Protein AF-A0A953S0Q5-F1 (afdb_monomer)

Foldseek 3Di:
DQDPVNVVVVLVPDDPVRNVVVVVVVVVVPPPPVVPQDPVNVVVVVVVVVCVVVVHPDDPPCVVCVVVVHHPVVVVVPPDD

Sequence (81 aa):
MTDKQHVVELLDRLGPDQLSAVAKLLEVIVHDDDDNLTDEDRRAVAASREYFRKGGAGVPFEQLVADLGLTMEQVRNNKSD

Solvent-accessible surface area (backbone atoms only — not comparable to full-atom values): 5057 Å² total; per-residue (Å²): 132,89,51,74,67,61,54,52,60,54,57,74,70,46,53,74,70,56,42,54,54,49,49,56,50,47,49,59,71,70,47,75,71,82,76,63,71,48,76,63,50,53,49,51,52,52,51,50,55,52,43,52,73,73,65,47,89,76,76,58,68,69,55,54,38,47,75,72,76,45,50,74,63,61,63,64,68,64,65,73,132

Mean predicted aligned error: 12.0 Å

Structure (mmCIF, N/CA/C/O backbone):
data_AF-A0A953S0Q5-F1
#
_entry.id   AF-A0A953S0Q5-F1
#
loop_
_atom_site.group_PDB
_atom_site.id
_atom_site.type_symbol
_atom_site.label_atom_id
_atom_site.label_alt_id
_atom_site.label_comp_id
_atom_site.label_asym_id
_atom_site.label_entity_id
_atom_site.label_seq_id
_atom_site.pdbx_PDB_ins_code
_atom_site.Cartn_x
_atom_site.Cartn_y
_atom_site.Cartn_z
_atom_site.occupancy
_atom_site.B_iso_or_equiv
_atom_site.auth_seq_id
_at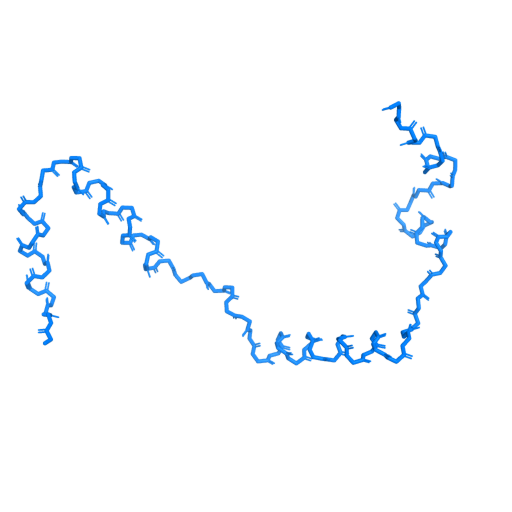om_site.auth_comp_id
_atom_site.auth_asym_id
_atom_site.auth_atom_id
_atom_site.pdbx_PDB_model_num
ATOM 1 N N . MET A 1 1 ? -8.686 -15.977 23.742 1.00 52.88 1 MET A N 1
ATOM 2 C CA . MET A 1 1 ? -9.441 -15.585 22.535 1.00 52.88 1 MET A CA 1
ATOM 3 C C . MET A 1 1 ? -10.450 -14.548 22.971 1.00 52.88 1 MET A C 1
ATOM 5 O O . MET A 1 1 ? -11.271 -14.865 23.818 1.00 52.88 1 MET A O 1
ATOM 9 N N . THR A 1 2 ? -10.329 -13.320 22.484 1.00 68.12 2 THR A N 1
ATOM 10 C CA . THR A 1 2 ? -11.365 -12.293 22.646 1.00 68.12 2 THR A CA 1
ATOM 11 C C . THR A 1 2 ? -12.525 -12.693 21.740 1.00 68.12 2 THR A C 1
ATOM 13 O O . THR A 1 2 ? -12.304 -12.895 20.546 1.00 68.12 2 THR A O 1
ATOM 16 N N . ASP A 1 3 ? -13.718 -12.899 22.291 1.00 90.38 3 ASP A N 1
ATOM 17 C CA . ASP A 1 3 ? -14.897 -13.228 21.491 1.00 90.38 3 ASP A CA 1
ATOM 18 C C . ASP A 1 3 ? -15.588 -11.955 20.972 1.00 90.38 3 ASP A C 1
ATOM 20 O O . ASP A 1 3 ? -15.313 -10.834 21.410 1.00 90.38 3 ASP A O 1
ATOM 24 N N . LYS A 1 4 ? -16.478 -12.120 19.988 1.00 90.62 4 LYS A N 1
ATOM 25 C CA . LYS A 1 4 ? -17.209 -10.998 19.382 1.00 90.62 4 LYS A CA 1
ATOM 26 C C . LYS A 1 4 ? -18.046 -10.239 20.416 1.00 90.62 4 LYS A C 1
ATOM 28 O O . LYS A 1 4 ? -18.194 -9.027 20.300 1.00 90.62 4 LYS A O 1
ATOM 33 N N . GLN A 1 5 ? -18.566 -10.947 21.416 1.00 92.06 5 GLN A N 1
ATOM 34 C CA . GLN A 1 5 ? -19.406 -10.375 22.459 1.00 92.06 5 GLN A CA 1
ATOM 35 C C . GLN A 1 5 ? -18.613 -9.366 23.299 1.00 92.06 5 GLN A C 1
ATOM 37 O O . GLN A 1 5 ? -19.049 -8.234 23.484 1.00 92.06 5 GLN A O 1
ATOM 42 N N . HIS A 1 6 ? -17.401 -9.737 23.704 1.00 91.31 6 HIS A N 1
ATOM 43 C CA . HIS A 1 6 ? -16.508 -8.891 24.479 1.00 91.31 6 HIS A CA 1
ATOM 44 C C . HIS A 1 6 ? -16.066 -7.638 23.708 1.00 91.31 6 HIS A C 1
ATOM 46 O O . HIS A 1 6 ? -15.961 -6.560 24.288 1.00 91.31 6 HIS A O 1
ATOM 52 N N . VAL A 1 7 ? -15.853 -7.741 22.391 1.00 91.19 7 VAL A N 1
ATOM 53 C CA . VAL A 1 7 ? -15.539 -6.572 21.548 1.00 91.19 7 VAL A CA 1
ATOM 54 C C . VAL A 1 7 ? -16.716 -5.598 21.4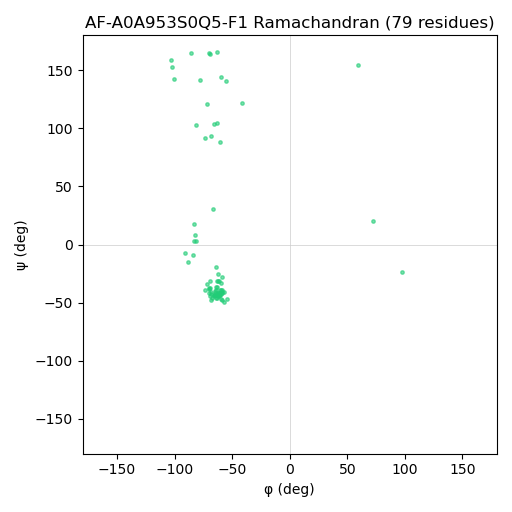91 1.00 91.19 7 VAL A C 1
ATOM 56 O O . VAL A 1 7 ? -16.507 -4.398 21.642 1.00 91.19 7 VAL A O 1
ATOM 59 N N . VAL A 1 8 ? -17.947 -6.094 21.327 1.00 93.38 8 VAL A N 1
ATOM 60 C CA . VAL A 1 8 ? -19.153 -5.245 21.323 1.00 93.38 8 VAL A CA 1
ATOM 61 C C . VAL A 1 8 ? -19.317 -4.519 22.662 1.00 93.38 8 VAL A C 1
ATOM 63 O O . VAL A 1 8 ? -19.516 -3.309 22.672 1.00 93.38 8 VAL A O 1
ATOM 66 N N . GLU A 1 9 ? -19.109 -5.209 23.787 1.00 94.31 9 GLU A N 1
ATOM 67 C CA . GLU A 1 9 ? -19.168 -4.587 25.119 1.00 94.31 9 GLU A CA 1
ATOM 68 C C . GLU A 1 9 ? -18.128 -3.477 25.330 1.00 94.31 9 GLU A C 1
ATOM 70 O O . GLU A 1 9 ? -18.365 -2.540 26.095 1.00 94.31 9 GLU A O 1
ATOM 75 N N . LEU A 1 10 ? -16.955 -3.584 24.699 1.00 93.75 10 LEU A N 1
ATOM 76 C CA . LEU A 1 10 ? -15.935 -2.538 24.752 1.00 93.75 10 LEU A CA 1
ATOM 77 C C . LEU A 1 10 ? -16.327 -1.332 23.897 1.00 93.75 10 LEU A C 1
ATOM 79 O O . LEU A 1 10 ? -16.108 -0.203 24.330 1.00 93.75 10 LEU A O 1
ATOM 83 N N . LEU A 1 11 ? -16.930 -1.563 22.728 1.00 94.12 11 LEU A N 1
ATOM 84 C CA . LEU A 1 11 ? -17.424 -0.497 21.853 1.00 94.12 11 LEU A CA 1
ATOM 85 C C . LEU A 1 11 ? -18.546 0.309 22.521 1.00 94.12 11 LEU A C 1
ATOM 87 O O . LEU A 1 11 ? -18.532 1.535 22.438 1.00 94.12 11 LEU A O 1
ATOM 91 N N . ASP A 1 12 ? -19.442 -0.352 23.260 1.00 94.50 12 ASP A N 1
ATOM 92 C CA . ASP A 1 12 ? -20.541 0.299 23.991 1.00 94.50 12 ASP A CA 1
ATOM 93 C C . ASP A 1 12 ? -20.065 1.238 25.115 1.00 94.50 12 ASP A C 1
ATOM 95 O O . ASP A 1 12 ? -20.813 2.100 25.578 1.00 94.50 12 ASP A O 1
ATOM 99 N N . ARG A 1 13 ? -18.816 1.088 25.577 1.00 95.56 13 ARG A N 1
ATOM 100 C CA . ARG A 1 13 ? -18.224 1.926 26.636 1.00 95.56 13 ARG A CA 1
ATOM 101 C C . ARG A 1 13 ? -17.499 3.159 26.098 1.00 95.56 13 ARG A C 1
ATOM 103 O O . ARG A 1 13 ? -17.046 3.978 26.898 1.00 95.56 13 ARG A O 1
ATOM 110 N N . LEU A 1 14 ? -17.344 3.283 24.780 1.00 95.69 14 LEU A N 1
ATOM 111 C CA . LEU A 1 14 ? -16.613 4.386 24.165 1.00 95.69 14 LEU A CA 1
ATOM 112 C C . LEU A 1 14 ? -17.448 5.668 24.136 1.00 95.69 14 LEU A C 1
ATOM 114 O O . LEU A 1 14 ? -18.644 5.659 23.848 1.00 95.69 14 LEU A O 1
ATOM 118 N N . GLY A 1 15 ? -16.786 6.801 24.373 1.00 95.12 15 GLY A N 1
ATOM 119 C CA . GLY A 1 15 ? -17.365 8.111 24.070 1.00 95.12 15 GLY A CA 1
ATOM 120 C C . GLY A 1 15 ? -17.485 8.345 22.553 1.00 95.12 15 GLY A C 1
ATOM 121 O O . GLY A 1 15 ? -16.815 7.664 21.775 1.00 95.12 15 GLY A O 1
ATOM 122 N N . PRO A 1 16 ? -18.276 9.337 22.106 1.00 93.31 16 PRO A N 1
ATOM 123 C CA . PRO A 1 16 ? -18.561 9.567 20.683 1.00 93.31 16 PRO A CA 1
ATOM 124 C C . PRO A 1 16 ? -17.303 9.785 19.823 1.00 93.31 16 PRO A C 1
ATOM 126 O O . PRO A 1 16 ? -17.194 9.219 18.736 1.00 93.31 16 PRO A O 1
ATOM 129 N N . ASP A 1 17 ? -16.316 10.529 20.326 1.00 94.69 17 ASP A N 1
ATOM 130 C CA . ASP A 1 17 ? -15.063 10.779 19.597 1.00 94.69 17 ASP A CA 1
ATOM 131 C C . ASP A 1 17 ? -14.192 9.519 19.490 1.00 94.69 17 ASP A C 1
ATOM 133 O O . ASP A 1 17 ? -13.581 9.251 18.455 1.00 94.69 17 ASP A O 1
ATOM 137 N N . GLN A 1 18 ? -14.165 8.709 20.551 1.00 95.25 18 GLN A N 1
ATOM 138 C CA . GLN A 1 18 ? -13.416 7.452 20.590 1.00 95.25 18 GLN A CA 1
ATOM 139 C C . GLN A 1 18 ? -14.057 6.412 19.673 1.00 95.25 18 GLN A C 1
ATOM 141 O O . GLN A 1 18 ? -13.352 5.730 18.933 1.00 95.25 18 GLN A O 1
ATOM 146 N N . LEU A 1 19 ? -15.389 6.329 19.679 1.00 95.62 19 LEU A N 1
ATOM 147 C CA . LEU A 1 19 ? -16.140 5.450 18.794 1.00 95.62 19 LEU A CA 1
ATOM 148 C C . LEU A 1 19 ? -15.906 5.822 17.327 1.00 95.62 19 LEU A C 1
ATOM 150 O O . LEU A 1 19 ? -15.665 4.939 16.513 1.00 95.62 19 LEU A O 1
ATOM 154 N N . SER A 1 20 ? -15.889 7.117 16.999 1.00 94.56 20 SER A N 1
ATOM 155 C CA . SER A 1 20 ? -15.573 7.608 15.651 1.00 94.56 20 SER A CA 1
ATOM 156 C C . SER A 1 20 ? -14.159 7.218 15.199 1.00 94.56 20 SER A C 1
ATOM 158 O O . SER A 1 20 ? -13.965 6.754 14.075 1.00 94.56 20 SER A O 1
ATOM 160 N N . ALA A 1 21 ? -13.161 7.344 16.079 1.00 95.69 21 ALA A N 1
ATOM 161 C CA . ALA A 1 21 ? -11.792 6.930 15.778 1.00 95.69 21 ALA A CA 1
ATOM 162 C C . ALA A 1 21 ? -11.671 5.408 15.577 1.00 95.69 21 ALA A C 1
ATOM 164 O O . ALA A 1 21 ? -11.029 4.954 14.630 1.00 95.69 21 ALA A O 1
ATOM 165 N N . VAL A 1 22 ? -12.311 4.619 16.445 1.00 95.12 22 VAL A N 1
ATOM 166 C CA . VAL A 1 22 ? -12.291 3.151 16.374 1.00 95.12 22 VAL A CA 1
ATOM 167 C C . VAL A 1 22 ? -13.069 2.636 15.165 1.00 95.12 22 VAL A C 1
ATOM 169 O O . VAL A 1 22 ? -12.614 1.695 14.526 1.00 95.12 22 VAL A O 1
ATOM 172 N N . ALA A 1 23 ? -14.186 3.268 14.799 1.00 93.81 23 ALA A N 1
ATOM 173 C CA . ALA A 1 23 ? -14.938 2.931 13.593 1.00 93.81 23 ALA A CA 1
ATOM 174 C C . ALA A 1 23 ? -14.074 3.090 12.336 1.00 93.81 23 ALA A C 1
ATOM 176 O O . ALA A 1 23 ? -13.978 2.153 11.553 1.00 93.81 23 ALA A O 1
ATOM 177 N N . LYS A 1 24 ? -13.350 4.208 12.202 1.00 93.44 24 LYS A N 1
ATOM 178 C CA . LYS A 1 24 ? -12.408 4.419 11.088 1.00 93.44 24 LYS A CA 1
ATOM 179 C C . LYS A 1 24 ? -11.285 3.386 11.057 1.00 93.44 24 LYS A C 1
ATOM 181 O O . LYS A 1 24 ? -10.885 2.936 9.991 1.00 93.44 24 LYS A O 1
ATOM 186 N N . LEU A 1 25 ? -10.760 3.000 12.220 1.00 92.56 25 LEU A N 1
ATOM 187 C CA . LEU A 1 25 ? -9.749 1.945 12.294 1.00 92.56 25 LEU A CA 1
ATOM 188 C C . LEU A 1 25 ? -10.324 0.590 11.866 1.00 92.56 25 LEU A C 1
ATOM 190 O O . LEU A 1 25 ? -9.677 -0.140 11.123 1.00 92.56 25 LEU A O 1
ATOM 194 N N . LEU A 1 26 ? -11.532 0.257 12.324 1.00 92.25 26 LEU A N 1
ATOM 195 C CA . LEU A 1 26 ? -12.216 -0.967 11.923 1.00 92.25 26 LEU A CA 1
ATOM 196 C C . LEU A 1 26 ? -12.492 -0.972 10.423 1.00 92.25 26 LEU A C 1
ATOM 198 O O . LEU A 1 26 ? -12.244 -1.996 9.807 1.00 92.25 26 LEU A O 1
ATOM 202 N N . GLU A 1 27 ? -12.919 0.151 9.840 1.00 90.62 27 GLU A N 1
ATOM 203 C CA . GLU A 1 27 ? -13.074 0.319 8.391 1.00 90.62 27 GLU A CA 1
ATOM 204 C C . GLU A 1 27 ? -11.779 -0.018 7.648 1.00 90.62 27 GLU A C 1
ATOM 206 O O . GLU A 1 27 ? -11.835 -0.806 6.720 1.00 90.62 27 GLU A O 1
ATOM 211 N N . VAL A 1 28 ? -10.618 0.474 8.093 1.00 88.69 28 VAL A N 1
ATOM 212 C CA . VAL A 1 28 ? -9.315 0.133 7.484 1.00 88.69 28 VAL A CA 1
ATOM 213 C C . VAL A 1 28 ? -8.967 -1.347 7.651 1.00 88.69 28 VAL A C 1
ATOM 215 O O . VAL A 1 28 ? -8.446 -1.959 6.733 1.00 88.69 28 VAL A O 1
ATOM 218 N N . ILE A 1 29 ? -9.242 -1.939 8.816 1.00 86.12 29 ILE A N 1
ATOM 219 C CA . ILE A 1 29 ? -8.914 -3.349 9.085 1.00 86.12 29 ILE A CA 1
ATOM 220 C C . ILE A 1 29 ? -9.800 -4.302 8.275 1.00 86.12 29 ILE A C 1
ATOM 222 O O . ILE A 1 29 ? -9.344 -5.373 7.882 1.00 86.12 29 ILE A O 1
ATOM 226 N N . VAL A 1 30 ? -11.079 -3.959 8.092 1.00 85.31 30 VAL A N 1
ATOM 227 C CA . VAL A 1 30 ? -12.033 -4.781 7.330 1.00 85.31 30 VAL A CA 1
ATOM 228 C C . VAL A 1 30 ? -12.035 -4.453 5.845 1.00 85.31 30 VAL A C 1
ATOM 230 O O . VAL A 1 30 ? -12.590 -5.231 5.069 1.00 85.31 30 VAL A O 1
ATOM 233 N N . HIS A 1 31 ? -11.461 -3.314 5.450 1.00 82.94 31 HIS A N 1
ATOM 234 C CA . HIS A 1 31 ? -11.150 -3.051 4.060 1.00 82.94 31 HIS A CA 1
ATOM 235 C C . HIS A 1 31 ? -10.0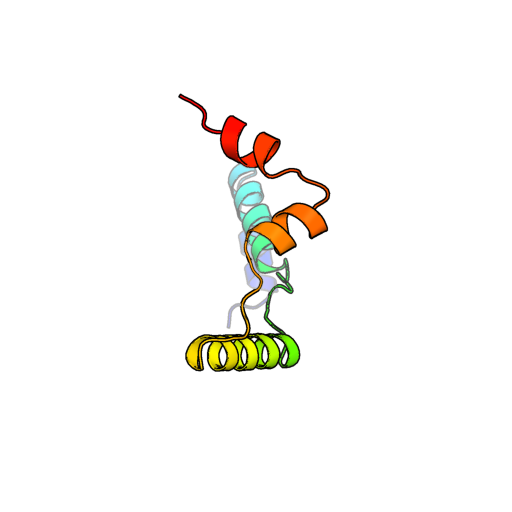79 -4.054 3.652 1.00 82.94 31 HIS A C 1
ATOM 237 O O . HIS A 1 31 ? -8.922 -3.962 4.055 1.00 82.94 31 HIS A O 1
ATOM 243 N N . ASP A 1 32 ? -10.510 -5.072 2.917 1.00 66.69 32 ASP A N 1
ATOM 244 C CA . ASP A 1 32 ? -9.601 -5.944 2.201 1.00 66.69 32 ASP A CA 1
ATOM 245 C C . ASP A 1 32 ? -9.012 -5.073 1.091 1.00 66.69 32 ASP A C 1
ATOM 247 O O . ASP A 1 32 ? -9.645 -4.861 0.054 1.00 66.69 32 ASP A O 1
ATOM 251 N N . ASP A 1 33 ? -7.854 -4.468 1.362 1.00 62.75 33 ASP A N 1
ATOM 252 C CA . ASP A 1 33 ? -6.980 -3.983 0.304 1.00 62.75 33 ASP A CA 1
ATOM 253 C C . ASP A 1 33 ? -6.620 -5.235 -0.512 1.00 62.75 33 ASP A C 1
ATOM 255 O O . ASP A 1 33 ? -5.616 -5.908 -0.257 1.00 62.75 33 ASP A O 1
ATOM 259 N N . ASP A 1 34 ? -7.449 -5.569 -1.504 1.00 61.47 34 ASP A N 1
ATOM 260 C CA . ASP A 1 34 ? -7.212 -6.600 -2.528 1.00 61.47 34 ASP A CA 1
ATOM 261 C C . ASP A 1 34 ? -6.039 -6.200 -3.460 1.00 61.47 34 ASP A C 1
ATOM 263 O O . ASP A 1 34 ? -5.972 -6.542 -4.635 1.00 61.47 34 ASP A O 1
ATOM 267 N N . ASP A 1 35 ? -5.083 -5.449 -2.909 1.00 60.03 35 ASP A N 1
ATOM 268 C CA . ASP A 1 35 ? -3.748 -5.149 -3.414 1.00 60.03 35 ASP A CA 1
ATOM 269 C C . ASP A 1 35 ? -2.761 -6.281 -3.074 1.00 60.03 35 ASP A C 1
ATOM 271 O O . ASP A 1 35 ? -1.555 -6.203 -3.352 1.00 60.03 35 ASP A O 1
ATOM 275 N N . ASN A 1 36 ? -3.243 -7.36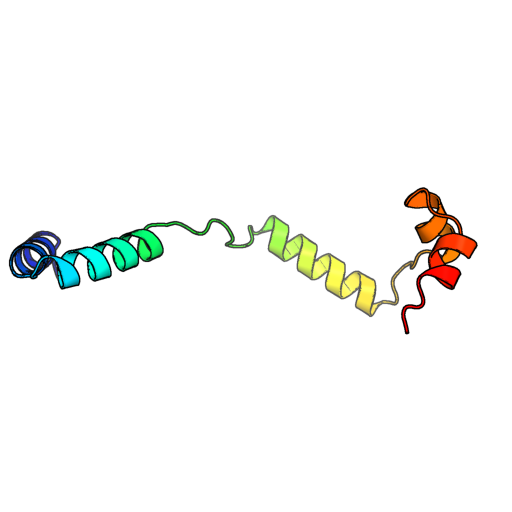4 -2.458 1.00 72.25 36 ASN A N 1
ATOM 276 C CA . ASN A 1 36 ? -2.468 -8.584 -2.334 1.00 72.25 36 ASN A CA 1
ATOM 277 C C . ASN A 1 36 ? -2.200 -9.133 -3.733 1.00 72.25 36 ASN A C 1
ATOM 279 O O . ASN A 1 36 ? -3.070 -9.744 -4.344 1.00 72.25 36 ASN A O 1
ATOM 283 N N . LEU A 1 37 ? -0.958 -8.963 -4.204 1.00 76.12 37 LEU A N 1
ATOM 284 C CA . LEU A 1 37 ? -0.490 -9.537 -5.466 1.00 76.12 37 LEU A CA 1
ATOM 285 C C . LEU A 1 37 ? -1.008 -10.967 -5.604 1.00 76.12 37 LEU A C 1
ATOM 287 O O . LEU A 1 37 ? -0.705 -11.824 -4.768 1.00 76.12 37 LEU A O 1
ATOM 291 N N . THR A 1 38 ? -1.755 -11.243 -6.662 1.00 85.88 38 THR A N 1
ATOM 292 C CA . THR A 1 38 ? -2.145 -12.611 -6.978 1.00 85.88 38 THR A CA 1
ATOM 293 C C . THR A 1 38 ? -0.889 -13.438 -7.273 1.00 85.88 38 THR A C 1
ATOM 295 O O . THR A 1 38 ? 0.209 -12.916 -7.505 1.00 85.88 38 THR A O 1
ATOM 298 N N . ASP A 1 39 ? -1.009 -14.766 -7.299 1.00 88.19 39 ASP A N 1
ATOM 299 C CA . ASP A 1 39 ? 0.114 -15.604 -7.743 1.00 88.19 39 ASP A CA 1
ATOM 300 C C . ASP A 1 39 ? 0.548 -15.281 -9.176 1.00 88.19 39 ASP A C 1
ATOM 302 O O . ASP A 1 39 ? 1.714 -15.463 -9.533 1.00 88.19 39 ASP A O 1
ATOM 306 N N . GLU A 1 40 ? -0.380 -14.798 -9.999 1.00 90.75 40 GLU A N 1
ATOM 307 C CA . GLU A 1 40 ? -0.082 -14.313 -11.337 1.00 90.75 40 GLU A CA 1
ATOM 308 C C . GLU A 1 40 ? 0.746 -13.029 -11.295 1.00 90.75 40 GLU A C 1
ATOM 310 O O . GLU A 1 40 ? 1.806 -12.990 -11.923 1.00 90.75 40 GLU A O 1
ATOM 315 N N . ASP A 1 41 ? 0.361 -12.050 -10.477 1.00 90.56 41 ASP A N 1
ATOM 316 C CA . ASP A 1 41 ? 1.116 -10.802 -10.330 1.00 90.56 41 ASP A CA 1
ATOM 317 C C . ASP A 1 41 ? 2.529 -11.060 -9.806 1.00 90.56 41 ASP A C 1
ATOM 319 O O . ASP A 1 41 ? 3.511 -10.523 -10.326 1.00 90.56 41 ASP A O 1
ATOM 323 N N . ARG A 1 42 ? 2.677 -11.958 -8.822 1.00 91.25 42 ARG A N 1
ATOM 324 C CA . ARG A 1 42 ? 4.000 -12.354 -8.311 1.00 91.25 42 ARG A CA 1
ATOM 325 C C . ARG A 1 42 ? 4.867 -12.965 -9.409 1.00 91.25 42 ARG A C 1
ATOM 327 O O . ARG A 1 42 ? 6.053 -12.634 -9.503 1.00 91.25 42 ARG A O 1
ATOM 334 N N . ARG A 1 43 ? 4.296 -13.835 -10.252 1.00 95.06 43 ARG A N 1
ATOM 335 C CA . ARG A 1 43 ? 5.006 -14.423 -11.401 1.00 95.06 43 ARG A CA 1
ATOM 336 C C . ARG A 1 43 ? 5.378 -13.360 -12.433 1.00 95.06 43 ARG A C 1
ATOM 338 O O . ARG A 1 43 ? 6.519 -13.361 -12.893 1.00 95.06 43 ARG A O 1
ATOM 345 N N . ALA A 1 44 ? 4.471 -12.439 -12.754 1.00 94.62 44 ALA A N 1
ATOM 346 C CA . ALA A 1 44 ? 4.717 -11.352 -13.699 1.00 94.62 44 ALA A CA 1
ATOM 347 C C . ALA A 1 44 ? 5.854 -10.432 -13.221 1.00 94.62 44 ALA A C 1
ATOM 349 O O . ALA A 1 44 ? 6.780 -10.130 -13.978 1.00 94.62 44 ALA A O 1
ATOM 350 N N . VAL A 1 45 ? 5.856 -10.065 -11.936 1.00 93.75 45 VAL A N 1
ATOM 351 C CA . VAL A 1 45 ? 6.929 -9.274 -11.317 1.00 93.75 45 VAL A CA 1
ATOM 352 C C . VAL A 1 45 ? 8.261 -10.028 -11.339 1.00 93.75 45 VAL A C 1
ATOM 354 O O . VAL A 1 45 ? 9.295 -9.436 -11.659 1.00 93.75 45 VAL A O 1
ATOM 357 N N . ALA A 1 46 ? 8.267 -11.326 -11.024 1.00 94.81 46 ALA A N 1
ATOM 358 C CA . ALA A 1 46 ? 9.482 -12.139 -11.058 1.00 94.81 46 ALA A CA 1
ATOM 359 C C . ALA A 1 46 ? 10.069 -12.234 -12.477 1.00 94.81 46 ALA A C 1
ATOM 361 O O . ALA A 1 46 ? 11.269 -12.006 -12.660 1.00 94.81 46 ALA A O 1
ATOM 362 N N . ALA A 1 47 ? 9.220 -12.488 -13.476 1.00 94.75 47 ALA A N 1
ATOM 363 C CA . ALA A 1 47 ? 9.607 -12.543 -14.882 1.00 94.75 47 ALA A CA 1
ATOM 364 C C . ALA A 1 47 ? 10.151 -11.194 -15.378 1.00 94.75 47 ALA A C 1
ATOM 366 O O . ALA A 1 47 ? 11.208 -11.149 -16.005 1.00 94.75 47 ALA A O 1
ATOM 367 N N . SER A 1 48 ? 9.487 -10.088 -15.028 1.00 93.19 48 SER A N 1
ATOM 368 C CA . SER A 1 48 ? 9.941 -8.728 -15.343 1.00 93.19 48 SER A CA 1
ATOM 369 C C . SER A 1 48 ? 11.324 -8.434 -14.746 1.00 93.19 48 SER A C 1
ATOM 371 O O . SER A 1 48 ? 12.245 -8.021 -15.455 1.00 93.19 48 SER A O 1
ATOM 373 N N . ARG A 1 49 ? 11.532 -8.744 -13.457 1.00 94.00 49 ARG A N 1
ATOM 374 C CA . ARG A 1 49 ? 12.838 -8.581 -12.792 1.00 94.00 49 ARG A CA 1
ATOM 375 C C . ARG A 1 49 ? 13.941 -9.386 -13.476 1.00 94.00 49 ARG A C 1
ATOM 377 O O . ARG A 1 49 ? 15.063 -8.899 -13.598 1.00 94.00 49 ARG A O 1
ATOM 384 N N . GLU A 1 50 ? 13.652 -10.615 -13.897 1.00 94.56 50 GLU A N 1
ATOM 385 C CA . GLU A 1 50 ? 14.617 -11.446 -14.618 1.00 94.56 50 GLU A CA 1
ATOM 386 C C . GLU A 1 50 ? 14.923 -10.896 -16.017 1.00 94.56 50 GLU A C 1
ATOM 388 O O . GLU A 1 50 ? 16.092 -10.842 -16.405 1.00 94.56 50 GLU A O 1
ATOM 393 N N . TYR A 1 51 ? 13.902 -10.447 -16.747 1.00 92.62 51 TYR A N 1
ATOM 394 C CA . TYR A 1 51 ? 14.043 -9.831 -18.064 1.00 92.62 51 TYR A CA 1
ATOM 395 C C . TYR A 1 51 ? 14.976 -8.613 -18.028 1.00 92.62 51 TYR A C 1
ATOM 397 O O . TYR A 1 51 ? 15.947 -8.560 -18.785 1.00 92.62 51 TYR A O 1
ATOM 405 N N . PHE A 1 52 ? 14.760 -7.685 -17.089 1.00 90.62 52 PHE A N 1
ATOM 406 C CA . PHE A 1 52 ? 15.617 -6.50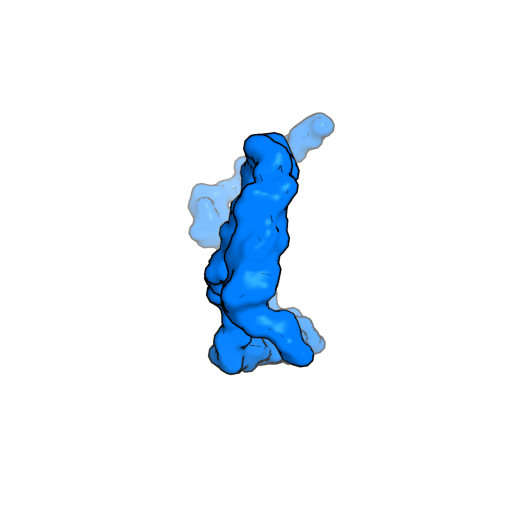3 -16.940 1.00 90.62 52 PHE A CA 1
ATOM 407 C C . PHE A 1 52 ? 17.021 -6.837 -16.426 1.00 90.62 52 PHE A C 1
ATOM 409 O O . PHE A 1 52 ? 17.989 -6.200 -16.836 1.00 90.62 52 PHE A O 1
ATOM 416 N N . ARG A 1 53 ? 17.180 -7.879 -15.597 1.00 91.44 53 ARG A N 1
ATOM 417 C CA . ARG A 1 53 ? 18.511 -8.355 -15.175 1.00 91.44 53 ARG A CA 1
ATOM 418 C C . ARG A 1 53 ? 19.353 -8.839 -16.359 1.00 91.44 53 ARG A C 1
ATOM 420 O O . ARG A 1 53 ? 20.571 -8.700 -16.332 1.00 91.44 53 ARG A O 1
ATOM 427 N N . LYS A 1 54 ? 18.714 -9.390 -17.395 1.00 93.31 54 LYS A N 1
ATOM 428 C CA . LYS A 1 54 ? 19.365 -9.830 -18.643 1.00 93.31 54 LYS A CA 1
ATOM 429 C C . LYS A 1 54 ? 19.609 -8.684 -19.636 1.00 93.31 54 LYS A C 1
ATOM 431 O O . LYS A 1 54 ? 20.009 -8.941 -20.765 1.00 93.31 54 LYS A O 1
ATOM 436 N N . GLY A 1 55 ? 19.373 -7.437 -19.229 1.00 88.88 55 GLY A N 1
ATOM 437 C CA . GLY A 1 55 ? 19.560 -6.235 -20.041 1.00 88.88 55 GLY A CA 1
ATOM 438 C C . GLY A 1 55 ? 18.277 -5.725 -20.694 1.00 88.88 55 GLY A C 1
ATOM 439 O O . GLY A 1 55 ? 18.190 -4.528 -20.936 1.00 88.88 55 GLY A O 1
ATOM 440 N N . GLY A 1 56 ? 17.270 -6.589 -20.893 1.00 86.69 56 GLY A N 1
ATOM 441 C CA . GLY A 1 56 ? 16.003 -6.253 -21.549 1.00 86.69 56 GLY A CA 1
ATOM 442 C C . GLY A 1 56 ? 16.161 -5.739 -22.991 1.00 86.69 56 GLY A C 1
ATOM 443 O O . GLY A 1 56 ? 17.180 -5.181 -23.384 1.00 86.69 56 GLY A O 1
ATOM 444 N N . ALA A 1 57 ? 15.130 -5.893 -23.815 1.00 88.00 57 ALA A N 1
ATOM 445 C CA . ALA A 1 57 ? 14.980 -5.043 -24.989 1.00 88.00 57 ALA A CA 1
ATOM 446 C C . ALA A 1 57 ? 14.356 -3.724 -24.516 1.00 88.00 57 ALA A C 1
ATOM 448 O O . ALA A 1 57 ? 13.170 -3.667 -24.185 1.00 88.00 57 ALA A O 1
ATOM 449 N N . GLY A 1 58 ? 15.184 -2.687 -24.400 1.00 84.12 58 GLY A N 1
ATOM 450 C CA . GLY A 1 58 ? 14.690 -1.320 -24.269 1.00 84.12 58 GLY A CA 1
ATOM 451 C C . GLY A 1 58 ? 14.067 -0.842 -25.581 1.00 84.12 58 GLY A C 1
ATOM 452 O O . GLY A 1 58 ? 14.301 -1.423 -26.642 1.00 84.12 58 GLY A O 1
ATOM 453 N N . VAL A 1 59 ? 13.305 0.244 -25.514 1.00 89.50 59 VAL A N 1
ATOM 454 C CA . VAL A 1 59 ? 12.886 0.996 -26.702 1.00 89.50 59 VAL A CA 1
ATOM 455 C C . VA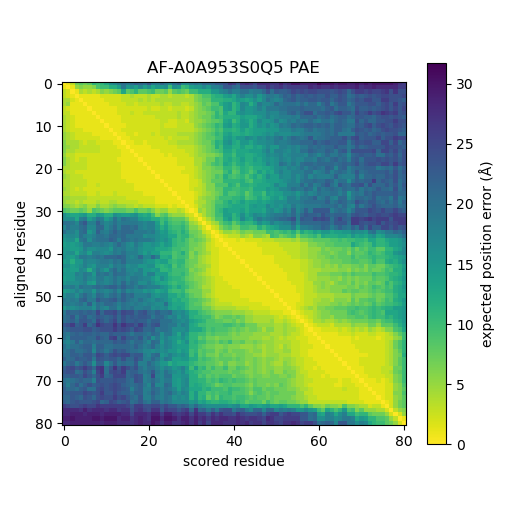L A 1 59 ? 13.772 2.235 -26.843 1.00 89.50 59 VAL A C 1
ATOM 457 O O . VAL A 1 59 ? 14.139 2.827 -25.823 1.00 89.50 59 VAL A O 1
ATOM 460 N N . PRO A 1 60 ? 14.143 2.645 -28.069 1.00 92.81 60 PRO A N 1
ATOM 461 C CA . PRO A 1 60 ? 14.783 3.936 -28.278 1.00 92.81 60 PRO A CA 1
ATOM 462 C C . PRO A 1 60 ? 13.918 5.056 -27.701 1.00 92.81 60 PRO A C 1
ATOM 464 O O . PRO A 1 60 ? 12.691 5.028 -27.825 1.00 92.81 60 PRO A O 1
ATOM 467 N N . PHE A 1 61 ? 14.548 6.049 -27.077 1.00 91.56 61 PHE A N 1
ATOM 468 C CA . PHE A 1 61 ? 13.822 7.140 -26.429 1.00 91.56 61 PHE A CA 1
ATOM 469 C C . PHE A 1 61 ? 12.941 7.901 -27.428 1.00 91.56 61 PHE A C 1
ATOM 471 O O . PHE A 1 61 ? 11.794 8.221 -27.137 1.00 91.56 61 PHE A O 1
ATOM 478 N N . GLU A 1 62 ? 13.445 8.113 -28.640 1.00 93.81 62 GLU A N 1
ATOM 479 C CA . GLU A 1 62 ? 12.738 8.766 -29.738 1.00 93.81 62 GLU A CA 1
ATOM 480 C C . GLU A 1 62 ? 11.495 7.982 -30.179 1.00 93.81 62 GLU A C 1
ATOM 482 O O . GLU A 1 62 ? 10.474 8.589 -30.502 1.00 93.81 62 GLU A O 1
ATOM 487 N N . GLN A 1 63 ? 11.565 6.646 -30.157 1.00 94.88 63 GLN A N 1
ATOM 488 C CA . GLN A 1 63 ? 10.427 5.783 -30.474 1.00 94.88 63 GLN A CA 1
ATOM 489 C C . GLN A 1 63 ? 9.340 5.914 -29.406 1.00 94.88 63 GLN A C 1
ATOM 491 O O . GLN A 1 63 ? 8.182 6.125 -29.744 1.00 94.88 63 GLN A O 1
ATOM 496 N N . LEU A 1 64 ? 9.716 5.877 -28.124 1.00 93.69 64 LEU A N 1
ATOM 497 C CA . LEU A 1 64 ? 8.776 6.056 -27.014 1.00 93.69 64 LEU A CA 1
ATOM 498 C C . LEU A 1 64 ? 8.055 7.410 -27.088 1.00 93.69 64 LEU A C 1
ATOM 500 O O . LE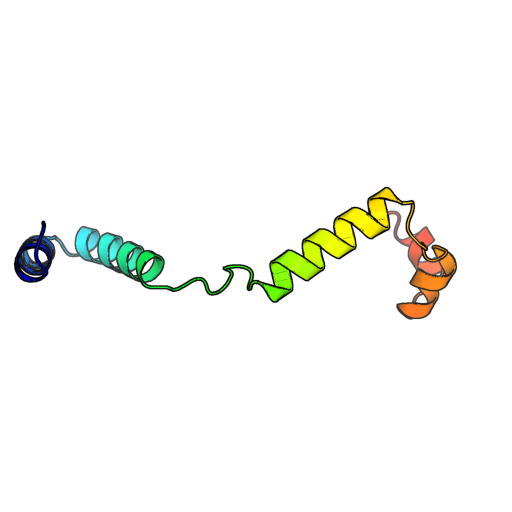U A 1 64 ? 6.852 7.494 -26.856 1.00 93.69 64 LEU A O 1
ATOM 504 N N . VAL A 1 65 ? 8.789 8.475 -27.418 1.00 95.06 65 VAL A N 1
ATOM 505 C CA . VAL A 1 65 ? 8.226 9.822 -27.579 1.00 95.06 65 VAL A CA 1
ATOM 506 C C . VAL A 1 65 ? 7.190 9.846 -28.706 1.00 95.06 65 VAL A C 1
ATOM 508 O O . VAL A 1 65 ? 6.102 10.389 -28.512 1.00 95.06 65 VAL A O 1
ATOM 511 N N . ALA A 1 66 ? 7.486 9.207 -29.841 1.00 94.50 66 ALA A N 1
ATOM 512 C CA . ALA A 1 66 ? 6.542 9.087 -30.949 1.00 94.50 66 ALA A CA 1
ATOM 513 C C . ALA A 1 66 ? 5.305 8.244 -30.584 1.00 94.50 66 ALA A C 1
ATOM 515 O O . ALA A 1 66 ? 4.187 8.648 -30.900 1.00 94.50 66 ALA A O 1
ATOM 516 N N . ASP A 1 67 ? 5.485 7.124 -29.875 1.00 95.25 67 ASP A N 1
ATOM 517 C CA . ASP A 1 67 ? 4.393 6.236 -29.446 1.00 95.25 67 ASP A CA 1
ATOM 518 C C . ASP A 1 67 ? 3.413 6.938 -28.490 1.00 95.25 67 ASP A C 1
ATOM 520 O O . ASP A 1 67 ? 2.213 6.667 -28.504 1.00 95.25 67 ASP A O 1
ATOM 524 N N . LEU A 1 68 ? 3.907 7.889 -27.691 1.00 94.50 68 LEU A N 1
ATOM 525 C CA . LEU A 1 68 ? 3.096 8.737 -26.812 1.00 94.50 68 LEU A CA 1
ATOM 526 C C . LEU A 1 68 ? 2.442 9.930 -27.539 1.00 94.50 68 LEU A C 1
ATOM 528 O O . LEU A 1 68 ? 1.784 10.749 -26.897 1.00 94.50 68 LEU A O 1
ATOM 532 N N . GLY A 1 69 ? 2.615 10.055 -28.861 1.00 95.50 69 GLY A N 1
ATOM 533 C CA . GLY A 1 69 ? 2.066 11.154 -29.662 1.00 95.50 69 GLY A CA 1
ATOM 534 C C . GLY A 1 69 ? 2.773 12.495 -29.445 1.00 95.50 69 GLY A C 1
ATOM 535 O O . GLY A 1 69 ? 2.197 13.549 -29.718 1.00 95.50 69 GLY A O 1
ATOM 536 N N . LEU A 1 70 ? 4.005 12.466 -28.934 1.00 94.88 70 LEU A N 1
ATOM 537 C CA . LEU A 1 70 ? 4.817 13.645 -28.659 1.00 94.88 70 LEU A CA 1
ATOM 538 C C . LEU A 1 70 ? 5.894 13.831 -29.731 1.00 94.88 70 LEU A C 1
ATOM 540 O O . LEU A 1 70 ? 6.309 12.904 -30.425 1.00 94.88 70 LEU A O 1
ATOM 544 N N . THR A 1 71 ? 6.393 15.058 -29.838 1.00 93.81 71 THR A N 1
ATOM 545 C CA . THR A 1 71 ? 7.575 15.387 -30.641 1.00 93.81 71 THR A CA 1
ATOM 546 C C . THR A 1 71 ? 8.799 15.573 -29.749 1.00 93.81 71 THR A C 1
ATOM 548 O O . THR A 1 71 ? 8.704 16.007 -28.598 1.00 93.81 71 THR A O 1
ATOM 551 N N . MET A 1 72 ? 9.990 15.324 -30.300 1.00 93.75 72 MET A N 1
ATOM 552 C CA . MET A 1 72 ? 11.244 15.565 -29.576 1.00 93.75 72 MET A CA 1
ATOM 553 C C . MET A 1 72 ? 11.447 17.043 -29.210 1.00 93.75 72 MET A C 1
ATOM 555 O O . MET A 1 72 ? 12.128 17.337 -28.231 1.00 93.75 72 MET A O 1
ATOM 559 N N . GLU A 1 73 ? 10.852 17.976 -29.956 1.00 92.12 73 GLU A N 1
ATOM 560 C CA . GLU A 1 73 ? 10.880 19.404 -29.621 1.00 92.12 73 GLU A CA 1
ATOM 561 C C . GLU A 1 73 ? 10.052 19.708 -28.371 1.00 92.12 73 GLU A C 1
ATOM 563 O O . GLU A 1 73 ? 10.548 20.380 -27.470 1.00 92.12 73 GLU A O 1
ATOM 568 N N . GLN A 1 74 ? 8.843 19.146 -28.252 1.00 89.62 74 GLN A N 1
ATOM 569 C CA . GLN A 1 74 ? 8.014 19.291 -27.047 1.00 89.62 74 GLN A CA 1
ATOM 570 C C . GLN A 1 74 ? 8.726 18.751 -25.800 1.00 89.62 74 GLN A C 1
ATOM 572 O O . GLN A 1 74 ? 8.684 19.382 -24.748 1.00 89.62 74 GLN A O 1
ATOM 577 N N . VAL A 1 75 ? 9.443 17.630 -25.922 1.00 91.06 75 VAL A N 1
ATOM 578 C CA 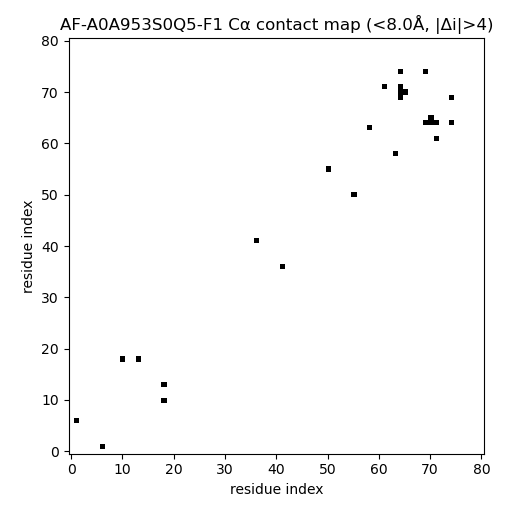. VAL A 1 75 ? 10.219 17.047 -24.813 1.00 91.06 75 VAL A CA 1
ATOM 579 C C . VAL A 1 75 ? 11.423 17.919 -24.438 1.00 91.06 75 VAL A C 1
ATOM 581 O O . VAL A 1 75 ? 11.703 18.111 -23.257 1.00 91.06 75 VAL A O 1
ATOM 584 N N . ARG A 1 76 ? 12.140 18.477 -25.423 1.00 89.31 76 ARG A N 1
ATOM 585 C CA . ARG A 1 76 ? 13.320 19.333 -25.190 1.00 89.31 76 ARG A CA 1
ATOM 586 C C . ARG A 1 76 ? 12.961 20.703 -24.619 1.00 89.31 76 ARG A C 1
ATOM 588 O O . ARG A 1 76 ? 13.731 21.234 -23.821 1.00 89.31 76 ARG A O 1
ATOM 595 N N . ASN A 1 77 ? 11.809 21.240 -25.015 1.00 86.31 77 ASN A N 1
ATOM 596 C CA . ASN A 1 77 ? 11.319 22.554 -24.604 1.00 86.31 77 ASN A CA 1
ATOM 597 C C . ASN A 1 77 ? 10.593 22.520 -23.247 1.00 86.31 77 ASN A C 1
ATOM 599 O O . ASN A 1 77 ? 10.328 23.573 -22.683 1.00 86.31 77 ASN A O 1
ATOM 603 N N . ASN A 1 78 ? 10.324 21.329 -22.696 1.00 74.31 78 ASN A N 1
ATOM 604 C CA . ASN A 1 78 ? 9.778 21.135 -21.347 1.00 74.31 78 ASN A CA 1
ATOM 605 C C . ASN A 1 78 ? 10.854 21.174 -20.236 1.00 74.31 78 ASN A C 1
ATOM 607 O O . ASN A 1 78 ? 10.633 20.694 -19.126 1.00 74.31 78 ASN A O 1
ATOM 611 N N . LYS A 1 79 ? 12.049 21.709 -20.521 1.00 59.44 79 LYS A N 1
ATOM 612 C CA . LYS A 1 79 ? 13.005 22.078 -19.470 1.00 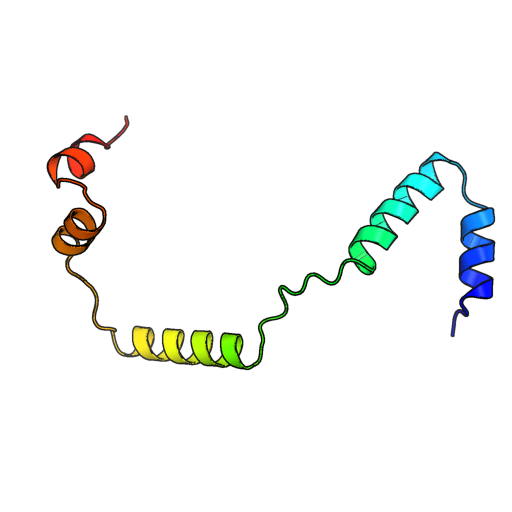59.44 79 LYS A CA 1
ATOM 613 C C . LYS A 1 79 ? 12.494 23.349 -18.792 1.00 59.44 79 LYS A C 1
ATOM 615 O O . LYS A 1 79 ? 12.765 24.444 -19.272 1.00 59.44 79 LYS A O 1
ATOM 620 N N . SER A 1 80 ? 11.721 23.183 -17.725 1.00 58.22 80 SER A N 1
ATOM 621 C CA . SER A 1 80 ? 11.420 24.264 -16.784 1.00 58.22 80 SER A CA 1
ATOM 622 C C . SER A 1 80 ? 12.716 24.803 -16.161 1.00 58.22 80 SER A C 1
ATOM 624 O O . SER A 1 80 ? 13.639 24.017 -15.932 1.00 58.22 80 SER A O 1
ATOM 626 N N . ASP A 1 81 ? 12.758 26.119 -15.920 1.00 45.59 81 ASP A N 1
ATOM 627 C CA . ASP A 1 81 ? 13.689 26.792 -14.990 1.00 45.59 81 ASP A CA 1
ATOM 628 C C . ASP A 1 81 ? 13.796 26.060 -13.638 1.00 45.59 81 ASP A C 1
ATOM 630 O O . ASP A 1 81 ? 12.750 25.560 -13.150 1.00 45.59 81 ASP A O 1
#

Secondary structure (DSSP, 8-state):
---HHHHHHHHTT--HHHHHHHHHHHHHHHS--TTS--HHHHHHHHHHHHHHHTT--PPPHHHHHHHTT--HHHHHHT---

Radius of gyration: 25.67 Å; Cα contacts (8 Å, |Δi|>4): 13; chains: 1; bounding box: 40×42×58 Å

Nearest PDB structures (foldseek):
  5wuj-assembly1_B  TM=3.489E-01  e=7.138E+00  Helicobacter pylori 26695

pLDDT: mean 87.89, std 11.19, range [45.59, 95.69]